Protein AF-A0A941ZHE6-F1 (afdb_monomer)

Sequence (76 aa):
TGLAIVIGLAVGLAIAWILVDFVNPQSFHWTMDFRVPFGLVGGLIVALLAAAALTALAAGRRAVAPDAVMAVRADW

Secondary structure (DSSP, 8-state):
-HHHHHHHHHHHHHHHHHIIIIIHHHHHS--------HHHHHHHHHHHHHHHHHHHHHHHHHHTSTHHHHHHHH--

Solvent-accessible surface area (backbone atoms only — not comparable to full-atom values): 4502 Å² total; per-residue (Å²): 110,71,66,60,53,53,51,51,50,54,52,52,50,53,52,53,49,47,43,52,73,50,48,37,32,71,76,68,75,47,85,70,86,89,76,80,60,60,70,62,54,52,51,49,51,53,53,53,51,51,52,50,51,53,50,50,51,54,50,47,60,60,64,69,38,74,57,70,63,51,52,60,63,71,77,110

Structure (mmCIF, N/CA/C/O backbone):
data_AF-A0A941ZHE6-F1
#
_entry.id   AF-A0A941ZHE6-F1
#
loop_
_atom_site.group_PDB
_atom_site.id
_atom_site.type_symbol
_atom_site.label_atom_id
_atom_site.label_alt_id
_atom_site.label_comp_id
_atom_site.label_asym_id
_atom_site.label_entity_id
_atom_site.label_seq_id
_atom_site.pdbx_PDB_ins_code
_atom_site.Cartn_x
_atom_site.Cartn_y
_atom_site.Cartn_z
_atom_site.occupancy
_atom_site.B_iso_or_equiv
_atom_site.auth_seq_id
_atom_site.auth_comp_id
_atom_site.auth_asym_id
_atom_site.auth_atom_id
_atom_site.pdbx_PDB_model_num
ATOM 1 N N . THR A 1 1 ? 8.628 -8.254 -7.938 1.00 68.00 1 THR A N 1
ATOM 2 C CA . THR A 1 1 ? 7.644 -7.145 -7.895 1.00 68.00 1 THR A CA 1
ATOM 3 C C . THR A 1 1 ? 6.302 -7.573 -7.319 1.00 68.00 1 THR A C 1
ATOM 5 O O . THR A 1 1 ? 5.927 -7.001 -6.309 1.00 68.00 1 THR A O 1
ATOM 8 N N . GLY A 1 2 ? 5.615 -8.596 -7.849 1.00 76.12 2 GLY A N 1
ATOM 9 C CA . GLY A 1 2 ? 4.299 -9.034 -7.331 1.00 76.12 2 GLY A CA 1
ATOM 10 C C . GLY A 1 2 ? 4.268 -9.396 -5.837 1.00 76.12 2 GLY A C 1
ATOM 11 O O . GLY A 1 2 ? 3.407 -8.922 -5.105 1.00 76.12 2 GLY A O 1
ATOM 12 N N . LEU A 1 3 ? 5.260 -10.151 -5.358 1.00 82.50 3 LEU A N 1
ATOM 13 C CA . LEU A 1 3 ? 5.352 -10.547 -3.946 1.00 82.50 3 LEU A CA 1
ATOM 14 C C . LEU A 1 3 ? 5.477 -9.347 -2.988 1.00 82.50 3 LEU A C 1
ATOM 16 O O . LEU A 1 3 ? 4.820 -9.316 -1.955 1.00 82.50 3 LEU A O 1
ATOM 20 N N . ALA A 1 4 ? 6.275 -8.338 -3.348 1.00 82.12 4 ALA A N 1
ATOM 21 C CA . ALA A 1 4 ? 6.445 -7.135 -2.531 1.00 82.12 4 ALA A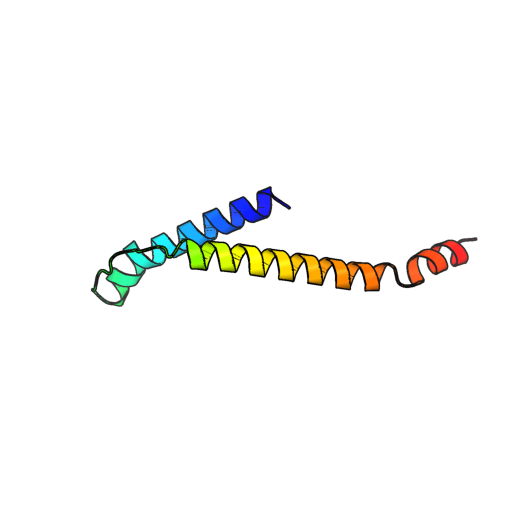 CA 1
ATOM 22 C C . ALA A 1 4 ? 5.135 -6.340 -2.402 1.00 82.12 4 ALA A C 1
ATOM 24 O O . ALA A 1 4 ? 4.843 -5.812 -1.334 1.00 82.12 4 ALA A O 1
ATOM 25 N N . ILE A 1 5 ? 4.327 -6.305 -3.469 1.00 81.56 5 ILE A N 1
ATOM 26 C CA . ILE A 1 5 ? 3.007 -5.660 -3.464 1.00 81.56 5 ILE A CA 1
ATOM 27 C C . ILE A 1 5 ? 2.069 -6.389 -2.498 1.00 81.56 5 ILE A C 1
ATOM 29 O O . ILE A 1 5 ? 1.440 -5.750 -1.661 1.00 81.56 5 ILE A O 1
ATOM 33 N N . VAL A 1 6 ? 2.012 -7.723 -2.574 1.00 86.44 6 VAL A N 1
ATOM 34 C CA . VAL A 1 6 ? 1.163 -8.539 -1.691 1.00 86.44 6 VAL A CA 1
ATOM 35 C C . VAL A 1 6 ? 1.563 -8.363 -0.227 1.00 86.44 6 VAL A C 1
ATOM 37 O O . VAL A 1 6 ? 0.703 -8.116 0.614 1.00 86.44 6 VAL A O 1
ATOM 40 N N . ILE A 1 7 ? 2.862 -8.434 0.075 1.00 91.88 7 ILE A N 1
ATOM 41 C CA . ILE A 1 7 ? 3.369 -8.269 1.442 1.00 91.88 7 ILE A CA 1
ATOM 42 C C . ILE A 1 7 ? 3.077 -6.858 1.960 1.00 91.88 7 ILE A C 1
ATOM 44 O O . ILE A 1 7 ? 2.568 -6.713 3.067 1.00 91.88 7 ILE A O 1
ATOM 48 N N . GLY A 1 8 ? 3.344 -5.820 1.162 1.00 88.31 8 GLY A N 1
ATOM 49 C CA . GLY A 1 8 ? 3.076 -4.435 1.555 1.00 88.31 8 GLY A CA 1
ATOM 50 C C . GLY A 1 8 ? 1.596 -4.184 1.848 1.00 88.31 8 GLY A C 1
ATOM 51 O O . GLY A 1 8 ? 1.270 -3.553 2.852 1.00 88.31 8 GLY A O 1
ATOM 52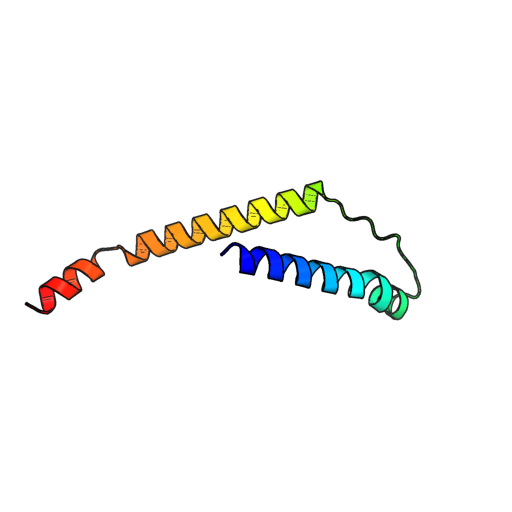 N N . LEU A 1 9 ? 0.698 -4.733 1.024 1.00 87.06 9 LEU A N 1
ATOM 53 C CA . LEU A 1 9 ? -0.745 -4.645 1.255 1.00 87.06 9 LEU A CA 1
ATOM 54 C C . LEU A 1 9 ? -1.180 -5.387 2.517 1.00 87.06 9 LEU A C 1
ATOM 56 O O . LEU A 1 9 ? -1.936 -4.831 3.310 1.00 87.06 9 LEU A O 1
ATOM 60 N N . ALA A 1 10 ? -0.686 -6.609 2.725 1.00 90.56 10 ALA A N 1
ATOM 61 C CA . ALA A 1 10 ? -1.002 -7.392 3.915 1.00 90.56 10 ALA A CA 1
ATOM 62 C C . ALA A 1 10 ? -0.550 -6.676 5.198 1.00 90.56 10 ALA A C 1
ATOM 64 O O . ALA A 1 10 ? -1.327 -6.548 6.141 1.00 90.56 10 ALA A O 1
ATOM 65 N N . VAL A 1 11 ? 0.678 -6.149 5.211 1.00 95.06 11 VAL A N 1
ATOM 66 C CA . VAL A 1 11 ? 1.224 -5.400 6.352 1.00 95.06 11 VAL A CA 1
ATOM 67 C C . VAL A 1 11 ? 0.448 -4.103 6.583 1.00 95.06 11 VAL A C 1
ATOM 69 O O . VAL A 1 11 ? 0.077 -3.812 7.717 1.00 95.06 11 VAL A O 1
ATOM 72 N N . GLY A 1 12 ? 0.149 -3.340 5.528 1.00 91.12 12 GLY A N 1
ATOM 73 C CA . GLY A 1 12 ? -0.622 -2.101 5.643 1.00 91.12 12 GLY A CA 1
ATOM 74 C C . GLY A 1 12 ? -2.028 -2.329 6.203 1.00 91.12 12 GLY A C 1
ATOM 75 O O . GLY A 1 12 ? -2.459 -1.594 7.090 1.00 91.12 12 GLY A O 1
ATOM 76 N N . LEU A 1 13 ? -2.716 -3.380 5.744 1.00 89.69 13 LEU A N 1
ATOM 77 C CA . LEU A 1 13 ? -4.025 -3.776 6.273 1.00 89.69 13 LEU A CA 1
ATOM 78 C C . LEU A 1 13 ? -3.941 -4.217 7.737 1.00 89.69 13 LEU A C 1
ATOM 80 O O . LEU A 1 13 ? -4.787 -3.815 8.531 1.00 89.69 13 LEU A O 1
ATOM 84 N N . ALA A 1 14 ? -2.914 -4.986 8.110 1.00 93.75 14 ALA A N 1
ATOM 85 C CA . ALA A 1 14 ? -2.708 -5.401 9.496 1.00 93.75 14 ALA A CA 1
ATOM 86 C C . ALA A 1 14 ? -2.496 -4.195 10.425 1.00 93.75 14 ALA A C 1
ATOM 88 O O . ALA A 1 14 ? -3.109 -4.121 11.487 1.00 93.75 14 ALA A O 1
ATOM 89 N N . ILE A 1 15 ? -1.685 -3.217 10.007 1.00 93.88 15 ILE A N 1
ATOM 90 C CA . ILE A 1 15 ? -1.464 -1.983 10.773 1.00 93.88 15 ILE A CA 1
ATOM 91 C C . ILE A 1 15 ? -2.762 -1.176 10.881 1.00 93.88 15 ILE A C 1
ATOM 93 O O . ILE A 1 15 ? -3.112 -0.739 11.975 1.00 93.88 15 ILE A O 1
ATOM 97 N N . ALA A 1 16 ? -3.495 -1.001 9.777 1.00 89.06 16 ALA A N 1
ATOM 98 C CA . ALA A 1 16 ? -4.769 -0.283 9.782 1.00 89.06 16 ALA A CA 1
ATOM 99 C C . ALA A 1 16 ? -5.788 -0.931 10.734 1.00 89.06 16 ALA A C 1
ATOM 101 O O . ALA A 1 16 ? -6.451 -0.225 11.489 1.00 89.06 16 ALA A O 1
ATOM 102 N N . TRP A 1 17 ? -5.867 -2.264 10.742 1.00 88.81 17 TRP A N 1
ATOM 103 C CA . TRP A 1 17 ? -6.731 -3.006 11.657 1.00 88.81 17 TRP A CA 1
ATOM 104 C C . TRP A 1 17 ? -6.341 -2.784 13.123 1.00 88.81 17 TRP A C 1
ATOM 106 O O . TRP A 1 17 ? -7.192 -2.423 13.934 1.00 88.81 17 TRP A O 1
ATOM 116 N N . ILE A 1 18 ? -5.047 -2.895 13.453 1.00 92.56 18 ILE A N 1
ATOM 117 C CA . ILE A 1 18 ? -4.549 -2.642 14.815 1.00 92.56 18 ILE A CA 1
ATOM 118 C C . ILE A 1 18 ? -4.898 -1.221 15.272 1.00 92.56 18 ILE A C 1
ATOM 120 O O . ILE A 1 18 ? -5.328 -1.008 16.408 1.00 92.56 18 ILE A O 1
ATOM 124 N N . LEU A 1 19 ? -4.727 -0.239 14.386 1.00 90.25 19 LEU A N 1
ATOM 125 C CA . LEU A 1 19 ? -5.034 1.152 14.693 1.00 90.25 19 LEU A CA 1
ATOM 126 C C . LEU A 1 19 ? -6.518 1.357 15.017 1.00 90.25 19 LEU A C 1
ATOM 128 O O . LEU A 1 19 ? -6.833 2.110 15.936 1.00 90.25 19 LEU A O 1
ATOM 132 N N . VAL A 1 20 ? -7.422 0.693 14.295 1.00 88.06 20 VAL A N 1
ATOM 133 C CA . VAL A 1 20 ? -8.867 0.880 14.475 1.00 88.06 20 VAL A CA 1
ATOM 134 C C . VAL A 1 20 ? -9.411 0.129 15.685 1.00 88.06 20 VAL A C 1
ATOM 136 O O . VAL A 1 20 ? -10.186 0.719 16.433 1.00 88.06 20 VAL A O 1
ATOM 139 N N . ASP A 1 21 ? -8.998 -1.118 15.908 1.00 88.06 21 ASP A N 1
ATOM 140 C CA . ASP A 1 21 ? -9.577 -1.941 16.980 1.00 88.06 21 ASP A CA 1
ATOM 141 C C . ASP A 1 21 ? -8.899 -1.721 18.335 1.00 88.06 21 ASP A C 1
ATOM 143 O O . ASP A 1 21 ? -9.549 -1.830 19.372 1.00 88.06 21 ASP A O 1
ATOM 147 N N . PHE A 1 22 ? -7.605 -1.387 18.354 1.00 88.62 22 PHE A N 1
ATOM 148 C CA . PHE A 1 22 ? -6.855 -1.259 19.606 1.00 88.62 22 PHE A CA 1
ATOM 149 C C . PHE A 1 22 ? -6.493 0.189 19.917 1.00 88.62 22 PHE A C 1
ATOM 151 O O . PHE A 1 22 ? -6.77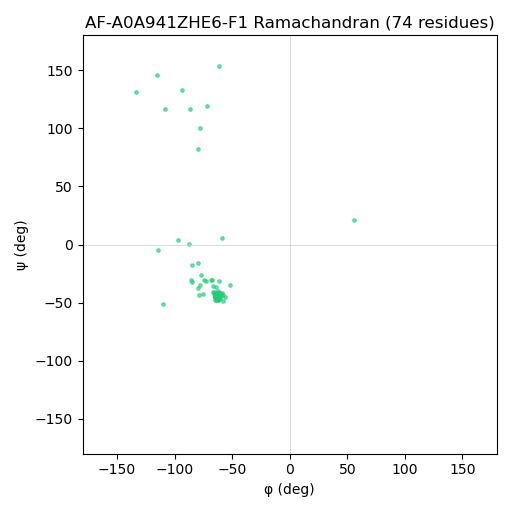6 0.676 21.012 1.00 88.62 22 PHE A O 1
ATOM 158 N N . VAL A 1 23 ? -5.890 0.902 18.961 1.00 88.38 23 VAL A N 1
ATOM 159 C CA . VAL A 1 23 ? -5.343 2.243 19.234 1.00 88.38 23 VAL A CA 1
ATOM 160 C C . VAL A 1 23 ? -6.444 3.297 19.339 1.00 88.38 23 VAL A C 1
ATOM 162 O O . VAL A 1 23 ? -6.404 4.128 20.249 1.00 88.38 23 VAL A O 1
ATOM 165 N N . ASN A 1 24 ? -7.438 3.260 18.450 1.00 88.19 24 ASN A N 1
ATOM 166 C CA . ASN A 1 24 ? -8.535 4.223 18.428 1.00 88.19 24 ASN A CA 1
ATOM 167 C C . ASN A 1 24 ? -9.405 4.156 19.708 1.00 88.19 24 ASN A C 1
ATOM 169 O O . ASN A 1 24 ? -9.580 5.202 20.339 1.00 88.19 24 ASN A O 1
ATOM 173 N N . PRO A 1 25 ? -9.847 2.976 20.196 1.00 87.19 25 PRO A N 1
ATOM 174 C CA . PRO A 1 25 ? -10.582 2.886 21.456 1.00 87.19 25 PRO A CA 1
ATOM 175 C C . PRO A 1 25 ? -9.729 3.240 22.675 1.00 87.19 25 PRO A C 1
ATOM 177 O O . PRO A 1 25 ? -10.241 3.878 23.587 1.00 87.19 25 PRO A O 1
ATOM 180 N N . GLN A 1 26 ? -8.433 2.895 22.700 1.00 86.94 26 GLN A N 1
ATOM 181 C CA . GLN A 1 26 ? -7.555 3.297 23.809 1.00 86.94 26 GLN A CA 1
ATOM 182 C C . GLN A 1 26 ? -7.325 4.809 23.873 1.00 86.94 26 GLN A C 1
ATOM 184 O O . GLN A 1 26 ? -7.269 5.371 24.962 1.00 86.94 26 GLN A O 1
ATOM 189 N N . SER A 1 27 ? -7.137 5.459 22.724 1.00 87.31 27 SER A N 1
ATOM 190 C CA . SER A 1 27 ? -6.787 6.883 22.682 1.00 87.31 27 SER A CA 1
ATOM 191 C C . SER A 1 27 ? -8.009 7.776 22.875 1.00 87.31 27 SER A C 1
ATOM 193 O O . SER A 1 27 ? -7.921 8.809 23.536 1.00 87.31 27 SER A O 1
ATOM 195 N N . PHE A 1 28 ? -9.153 7.378 22.309 1.00 78.88 28 PHE A N 1
ATOM 196 C CA . PHE A 1 28 ? -10.348 8.221 22.219 1.00 78.88 28 PHE A CA 1
ATOM 197 C C . PHE A 1 28 ? -11.544 7.700 23.026 1.00 78.88 28 PHE A C 1
ATOM 199 O O . PHE A 1 28 ? -12.558 8.389 23.098 1.00 78.88 28 PHE A O 1
ATOM 206 N N . HIS A 1 29 ? -11.441 6.519 23.650 1.00 76.75 29 HIS A N 1
ATOM 207 C CA . HIS A 1 29 ? -12.524 5.856 24.395 1.00 76.75 29 HIS A CA 1
ATOM 208 C C . HIS A 1 29 ? -13.809 5.634 23.576 1.00 76.75 29 HIS A C 1
ATOM 210 O O . HIS A 1 29 ? -14.886 5.445 24.141 1.00 76.75 29 HIS A O 1
ATOM 216 N N . TRP A 1 30 ? -13.709 5.638 22.241 1.00 69.56 30 TRP A N 1
ATOM 217 C CA . TRP A 1 30 ? -14.848 5.495 21.338 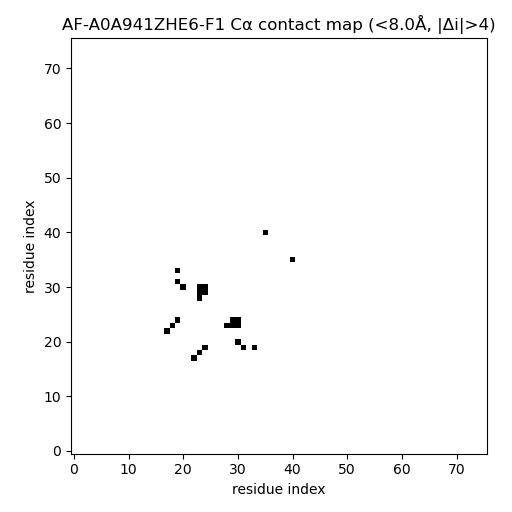1.00 69.56 30 TRP A CA 1
ATOM 218 C C . TRP A 1 30 ? -14.546 4.482 20.232 1.00 69.56 30 TRP A C 1
ATOM 220 O O . TRP A 1 30 ? -13.491 4.530 19.599 1.00 69.56 30 TRP A O 1
ATOM 230 N N . THR A 1 31 ? -15.465 3.541 20.011 1.00 73.31 31 THR A N 1
ATOM 231 C CA . THR A 1 31 ? -15.345 2.499 18.983 1.00 73.31 31 THR A CA 1
ATOM 232 C C . THR A 1 31 ? -16.038 2.956 17.706 1.00 73.31 31 THR A C 1
ATOM 234 O O . THR A 1 31 ? -17.183 3.407 17.756 1.00 73.31 31 THR A O 1
ATOM 237 N N . MET A 1 32 ? -15.380 2.805 16.560 1.00 72.31 32 MET A N 1
ATOM 238 C CA . MET A 1 32 ? -15.975 3.055 15.248 1.00 72.31 32 MET A CA 1
ATOM 239 C C . MET A 1 32 ? -16.041 1.762 14.447 1.00 72.31 32 MET A C 1
ATOM 241 O O . MET A 1 32 ? -15.165 0.910 14.543 1.00 72.31 32 MET A O 1
ATOM 245 N N . ASP A 1 33 ? -17.090 1.647 13.642 1.00 76.56 33 ASP A N 1
ATOM 246 C CA . ASP A 1 33 ? -17.339 0.495 12.786 1.00 76.56 33 ASP A CA 1
ATOM 247 C C . ASP A 1 33 ? -16.339 0.496 11.613 1.00 76.56 33 ASP A C 1
ATOM 249 O O . ASP A 1 33 ? -16.285 1.454 10.830 1.00 76.56 33 ASP A O 1
ATOM 253 N N . PHE A 1 34 ? -15.514 -0.547 11.488 1.00 74.75 34 PHE A N 1
ATOM 254 C CA . PHE A 1 34 ? -14.469 -0.599 10.464 1.00 74.75 34 PHE A CA 1
ATOM 255 C C . PHE A 1 34 ? -15.058 -0.945 9.092 1.00 74.75 34 PHE A C 1
ATOM 257 O O . PHE A 1 34 ? -15.310 -2.106 8.770 1.00 74.75 34 PHE A O 1
ATOM 264 N N . ARG A 1 35 ? -15.260 0.071 8.246 1.00 82.81 35 ARG A N 1
ATOM 265 C CA . ARG A 1 35 ? -15.678 -0.117 6.848 1.00 82.81 35 ARG A CA 1
ATOM 266 C C . ARG A 1 35 ? -14.542 0.193 5.896 1.00 82.81 35 ARG A C 1
ATOM 268 O O . ARG A 1 35 ? -14.108 1.335 5.781 1.00 82.81 35 ARG A O 1
ATOM 275 N N . VAL A 1 36 ? -14.116 -0.823 5.156 1.00 78.88 36 VAL A N 1
ATOM 276 C CA . VAL A 1 36 ? -13.082 -0.675 4.132 1.00 78.88 36 VAL A CA 1
A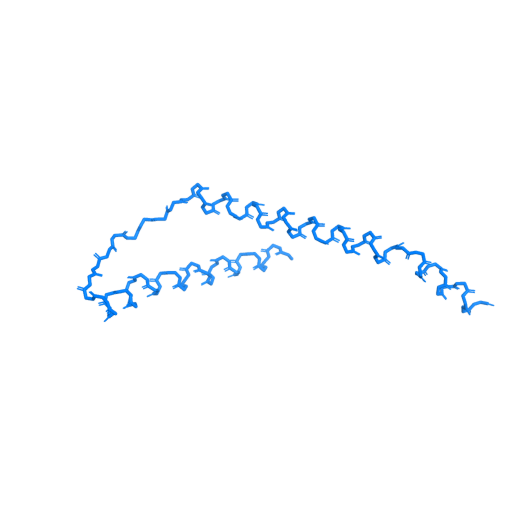TOM 277 C C . VAL A 1 36 ? -13.729 -0.252 2.807 1.00 78.88 36 VAL A C 1
ATOM 279 O O . VAL A 1 36 ? -14.506 -1.021 2.236 1.00 78.88 36 VAL A O 1
ATOM 282 N N . PRO A 1 37 ? -13.424 0.942 2.265 1.00 86.50 37 PRO A N 1
ATOM 283 C CA . PRO A 1 37 ? -13.946 1.368 0.973 1.00 86.50 37 PRO A CA 1
ATOM 284 C C . PRO A 1 37 ? -13.135 0.715 -0.156 1.00 86.50 37 PRO A C 1
ATOM 286 O O . PRO A 1 37 ? -12.225 1.322 -0.722 1.00 86.50 37 PRO A O 1
ATOM 289 N N . PHE A 1 38 ? -13.463 -0.536 -0.493 1.00 86.50 38 PHE A N 1
ATOM 290 C CA . PHE A 1 38 ? -12.705 -1.356 -1.451 1.00 86.50 38 PHE A CA 1
ATOM 291 C C . PHE A 1 38 ? -12.441 -0.668 -2.799 1.00 86.50 38 PHE A C 1
ATOM 293 O O . PHE A 1 38 ? -11.362 -0.833 -3.359 1.00 86.50 38 PHE A O 1
ATOM 300 N N . GLY A 1 39 ? -13.381 0.145 -3.295 1.00 90.75 39 GLY A N 1
ATOM 301 C CA . GLY A 1 39 ? -13.193 0.919 -4.526 1.00 90.75 39 GLY A CA 1
ATOM 302 C C . GLY A 1 39 ? -12.075 1.963 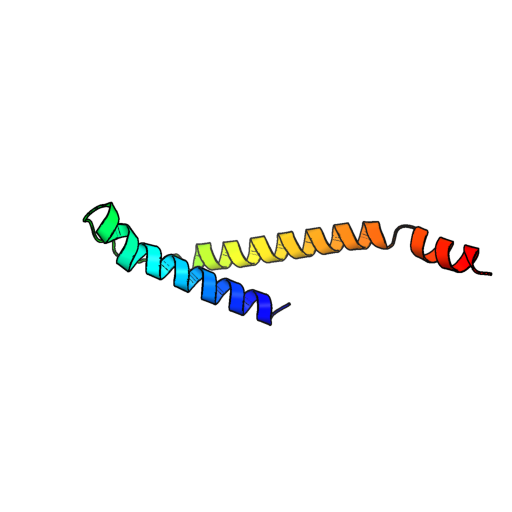-4.420 1.00 90.75 39 GLY A C 1
ATOM 303 O O . GLY A 1 39 ? -11.227 2.046 -5.306 1.00 90.75 39 GLY A O 1
ATOM 304 N N . LEU A 1 40 ? -12.022 2.712 -3.312 1.00 89.38 40 LEU A N 1
ATOM 305 C CA . LEU A 1 40 ? -10.949 3.679 -3.047 1.00 89.38 40 LEU A CA 1
ATOM 306 C C . LEU A 1 40 ? -9.605 2.979 -2.851 1.00 89.38 40 LEU A C 1
ATOM 308 O O . LEU A 1 40 ? -8.601 3.423 -3.400 1.00 89.38 40 LEU A O 1
ATOM 312 N N . VAL A 1 41 ? -9.590 1.869 -2.109 1.00 86.12 41 VAL A N 1
ATOM 313 C CA . VAL A 1 41 ? -8.373 1.077 -1.887 1.00 86.12 41 VAL A CA 1
ATOM 314 C C . VAL A 1 41 ? -7.845 0.521 -3.211 1.00 86.12 41 VAL A C 1
ATOM 316 O O . VAL A 1 41 ? -6.667 0.686 -3.516 1.00 86.12 41 VAL A O 1
ATOM 319 N N . GLY A 1 42 ? -8.710 -0.069 -4.039 1.00 89.56 42 GLY A N 1
ATOM 320 C CA . GLY A 1 42 ? -8.343 -0.557 -5.369 1.00 89.56 42 GLY A CA 1
ATOM 321 C C . GLY A 1 42 ? -7.826 0.561 -6.276 1.00 89.56 42 GLY A C 1
ATOM 322 O O . GLY A 1 42 ? -6.782 0.406 -6.908 1.00 89.56 42 GLY A O 1
ATOM 323 N N . GLY A 1 43 ? -8.502 1.714 -6.282 1.00 94.12 43 GLY A N 1
ATOM 324 C CA . GLY A 1 43 ? -8.060 2.899 -7.020 1.00 94.12 43 GLY A CA 1
ATOM 325 C C . GLY A 1 43 ? -6.679 3.390 -6.579 1.00 94.12 43 GLY A C 1
ATOM 326 O O . GLY A 1 43 ? -5.824 3.659 -7.422 1.00 94.12 43 GLY A O 1
ATOM 327 N N . LEU A 1 44 ? -6.424 3.437 -5.268 1.00 87.75 44 LEU A N 1
ATOM 328 C CA . LEU A 1 44 ? -5.129 3.826 -4.710 1.00 87.75 44 LEU A CA 1
ATOM 329 C C . LEU A 1 44 ? -4.017 2.853 -5.124 1.00 87.75 44 LEU A C 1
ATOM 331 O O . LEU A 1 44 ? -2.944 3.294 -5.528 1.00 87.75 44 LEU A O 1
ATOM 335 N N . ILE A 1 45 ? -4.273 1.543 -5.078 1.00 87.38 45 ILE A N 1
ATOM 336 C CA . ILE A 1 45 ? -3.309 0.522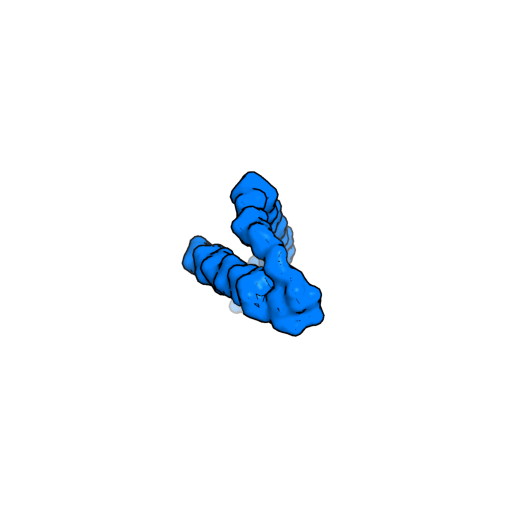 -5.517 1.00 87.38 45 ILE A CA 1
ATOM 337 C C . ILE A 1 45 ? -2.927 0.742 -6.982 1.00 87.38 45 ILE A C 1
ATOM 339 O O . ILE A 1 45 ? -1.741 0.785 -7.308 1.00 87.38 45 ILE A O 1
ATOM 343 N N . VAL A 1 46 ? -3.917 0.924 -7.860 1.00 92.12 46 VAL A N 1
ATOM 344 C CA . VAL A 1 46 ? -3.681 1.171 -9.291 1.00 92.12 46 VAL A CA 1
ATOM 345 C C . VAL A 1 46 ? -2.880 2.457 -9.499 1.00 92.12 46 VAL A C 1
ATOM 347 O O . VAL A 1 46 ? -1.905 2.451 -10.253 1.00 92.12 46 VAL A O 1
ATOM 350 N N . ALA A 1 47 ? -3.239 3.538 -8.803 1.00 93.25 47 ALA A N 1
ATOM 351 C CA . ALA A 1 47 ? -2.538 4.816 -8.896 1.00 93.25 47 ALA A CA 1
ATOM 352 C C . ALA A 1 47 ? -1.068 4.704 -8.458 1.00 93.25 47 ALA A C 1
ATOM 354 O O . ALA A 1 47 ? -0.177 5.200 -9.150 1.00 93.25 47 ALA A O 1
ATOM 355 N N . LEU A 1 48 ? -0.796 4.008 -7.351 1.00 88.62 48 LEU A N 1
ATOM 356 C CA . LEU A 1 48 ? 0.563 3.791 -6.852 1.00 88.62 48 LEU A CA 1
ATOM 357 C C . LEU A 1 48 ? 1.396 2.923 -7.803 1.00 88.62 48 LEU A C 1
ATOM 359 O O . LEU A 1 48 ? 2.557 3.244 -8.058 1.00 88.62 48 LEU A O 1
ATOM 363 N N . LEU A 1 49 ? 0.816 1.861 -8.373 1.00 88.00 49 LEU A N 1
ATOM 364 C CA . LEU A 1 49 ? 1.499 1.028 -9.368 1.00 88.00 49 LEU A CA 1
ATOM 365 C C . LEU A 1 49 ? 1.828 1.816 -10.637 1.00 88.00 49 LEU A C 1
ATOM 367 O O . LEU A 1 49 ? 2.944 1.709 -11.146 1.00 88.00 49 LEU A O 1
ATOM 371 N N . ALA A 1 50 ? 0.893 2.637 -11.119 1.00 90.94 50 ALA A N 1
ATOM 372 C CA . ALA A 1 50 ? 1.122 3.511 -12.263 1.00 90.94 50 ALA A CA 1
ATOM 373 C C . ALA A 1 50 ? 2.246 4.518 -11.975 1.00 90.94 50 ALA A C 1
ATOM 375 O O . ALA A 1 50 ? 3.175 4.646 -12.771 1.00 90.94 50 ALA A O 1
ATOM 376 N N . ALA A 1 51 ? 2.221 5.176 -10.813 1.00 90.94 51 ALA A N 1
ATOM 377 C CA . ALA A 1 51 ? 3.264 6.114 -10.403 1.00 90.94 51 ALA A CA 1
ATOM 378 C C . ALA A 1 51 ? 4.645 5.441 -10.302 1.00 90.94 51 ALA A C 1
ATOM 380 O O . ALA A 1 51 ? 5.639 5.978 -10.802 1.00 90.94 51 ALA A O 1
ATOM 381 N N . ALA A 1 52 ? 4.718 4.243 -9.715 1.00 86.12 52 ALA A N 1
ATOM 382 C CA . ALA A 1 52 ? 5.956 3.473 -9.617 1.00 86.12 52 ALA A CA 1
ATOM 383 C C . ALA A 1 52 ? 6.487 3.055 -10.998 1.00 86.12 52 ALA A C 1
ATOM 385 O O . ALA A 1 52 ? 7.676 3.219 -11.272 1.00 86.12 52 ALA A O 1
ATOM 386 N N . ALA A 1 53 ? 5.615 2.577 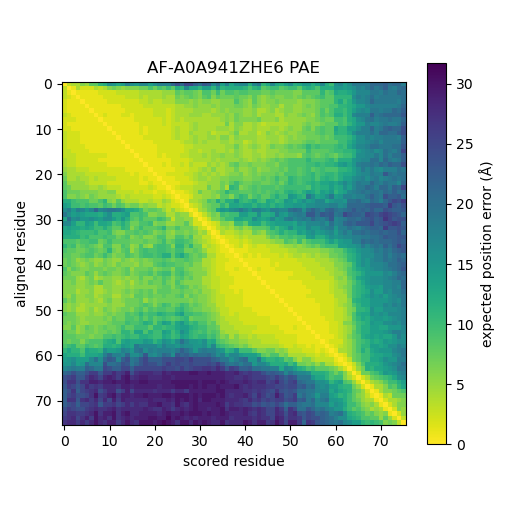-11.892 1.00 89.31 53 ALA A N 1
ATOM 387 C CA . ALA A 1 53 ? 5.985 2.206 -13.258 1.00 89.31 53 ALA A CA 1
ATOM 388 C C . ALA A 1 53 ? 6.495 3.412 -14.062 1.00 89.31 53 ALA A C 1
ATOM 390 O O . ALA A 1 53 ? 7.530 3.319 -14.721 1.00 89.31 53 ALA A O 1
ATOM 391 N N . LEU A 1 54 ? 5.821 4.563 -13.960 1.00 91.56 54 LEU A N 1
ATOM 392 C CA . LEU A 1 54 ? 6.258 5.811 -14.591 1.00 91.56 54 LEU A CA 1
ATOM 393 C C . LEU A 1 54 ? 7.618 6.269 -14.054 1.00 91.56 54 LEU A C 1
ATOM 395 O O . LEU A 1 54 ? 8.480 6.674 -14.834 1.00 91.56 54 LEU A O 1
ATOM 399 N N . THR A 1 55 ? 7.838 6.160 -12.742 1.00 88.12 55 THR A N 1
ATOM 400 C CA . THR A 1 55 ? 9.117 6.504 -12.105 1.00 88.12 55 THR A CA 1
ATOM 401 C C . THR A 1 55 ? 10.236 5.581 -12.580 1.00 88.12 55 THR A C 1
ATOM 403 O O . THR A 1 55 ? 11.306 6.059 -12.954 1.00 88.12 55 THR A O 1
ATOM 406 N N . ALA A 1 56 ? 9.982 4.270 -12.638 1.00 85.06 56 ALA A N 1
ATOM 407 C CA . ALA A 1 56 ? 10.935 3.288 -13.145 1.00 85.06 56 ALA A CA 1
ATOM 408 C C . ALA A 1 56 ? 11.260 3.522 -14.628 1.00 85.06 56 ALA A C 1
ATOM 410 O O . ALA A 1 56 ? 12.426 3.479 -15.013 1.00 85.06 56 ALA A O 1
ATOM 411 N N . LEU A 1 57 ? 10.257 3.843 -15.452 1.00 87.25 57 LEU A N 1
ATOM 412 C CA . LEU A 1 57 ? 10.460 4.178 -16.860 1.00 87.25 57 LEU A CA 1
ATOM 413 C C . LEU A 1 57 ? 11.283 5.464 -17.017 1.00 87.25 57 LEU A C 1
ATOM 415 O O . LEU A 1 57 ? 12.203 5.511 -17.831 1.00 87.25 57 LEU A O 1
ATOM 419 N N . ALA A 1 58 ? 10.994 6.500 -16.229 1.00 87.19 58 ALA A N 1
ATOM 420 C CA . ALA A 1 58 ? 11.756 7.745 -16.244 1.00 87.19 58 ALA A CA 1
ATOM 421 C C . ALA A 1 58 ? 13.207 7.539 -15.778 1.00 87.19 58 ALA A C 1
ATOM 423 O O . ALA A 1 58 ? 14.124 8.098 -16.378 1.00 87.19 58 ALA A O 1
ATOM 424 N N . ALA A 1 59 ? 13.429 6.727 -14.741 1.00 83.06 59 ALA A N 1
ATOM 425 C CA . ALA A 1 59 ? 14.762 6.359 -14.271 1.00 83.06 59 ALA A CA 1
ATOM 426 C C . ALA A 1 59 ? 15.522 5.530 -15.318 1.00 83.06 59 ALA A C 1
ATOM 428 O O . ALA A 1 59 ? 16.667 5.843 -15.624 1.00 83.06 59 ALA A O 1
ATOM 429 N N . GLY A 1 60 ? 14.869 4.544 -15.940 1.00 78.69 60 GLY A N 1
ATOM 430 C CA . GLY A 1 60 ? 15.447 3.724 -17.006 1.00 78.69 60 GLY A CA 1
ATOM 431 C C . GLY A 1 60 ? 15.830 4.543 -18.238 1.00 78.69 60 GLY A C 1
ATOM 432 O O . GLY A 1 60 ? 16.938 4.411 -18.742 1.00 78.69 60 GLY A O 1
ATOM 433 N N . ARG A 1 61 ? 14.975 5.477 -18.677 1.00 76.25 61 ARG A N 1
ATOM 434 C CA . ARG A 1 61 ? 15.308 6.404 -19.775 1.00 76.25 61 ARG A CA 1
ATOM 435 C C . ARG A 1 61 ? 16.506 7.302 -19.457 1.00 76.25 61 ARG A C 1
ATOM 437 O O . ARG A 1 61 ? 17.231 7.663 -20.376 1.00 76.25 61 ARG A O 1
ATOM 444 N N . ARG A 1 62 ? 16.714 7.661 -18.186 1.00 64.81 62 ARG A N 1
ATOM 445 C CA . ARG A 1 62 ? 17.892 8.425 -17.741 1.00 64.81 62 ARG A CA 1
ATOM 446 C C . ARG A 1 62 ? 19.144 7.558 -17.614 1.00 64.81 62 ARG A C 1
ATOM 448 O O . ARG A 1 62 ? 20.219 8.041 -17.925 1.00 64.81 62 ARG A O 1
ATOM 455 N N . ALA A 1 63 ? 19.013 6.300 -17.202 1.00 59.78 63 ALA A N 1
ATOM 456 C CA . ALA A 1 63 ? 20.136 5.370 -17.055 1.00 59.78 63 ALA A CA 1
ATOM 457 C C . ALA A 1 63 ? 20.633 4.791 -18.394 1.00 59.78 63 ALA A C 1
ATOM 459 O O . ALA A 1 63 ? 21.797 4.431 -18.513 1.00 59.78 63 ALA A O 1
ATOM 460 N N . VAL A 1 64 ? 19.759 4.713 -19.404 1.00 59.38 64 VAL A N 1
ATOM 461 C CA . VAL A 1 64 ? 20.096 4.297 -20.781 1.00 59.38 64 VAL A CA 1
ATOM 462 C C . VAL A 1 64 ? 20.564 5.492 -21.639 1.00 59.38 64 VAL A C 1
ATOM 464 O O . VAL A 1 64 ? 20.913 5.330 -22.807 1.00 59.38 64 VAL A O 1
ATOM 467 N N . ALA A 1 65 ? 20.615 6.703 -21.068 1.0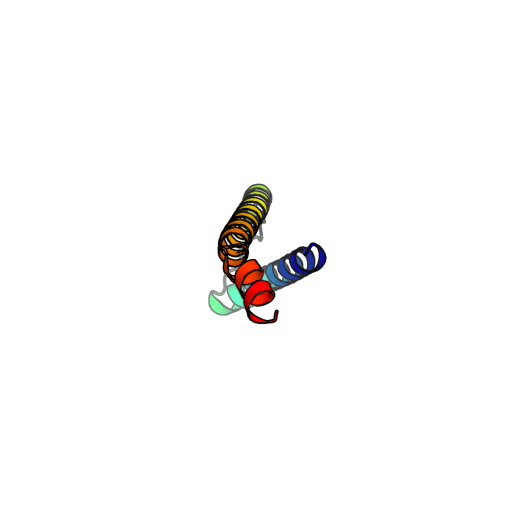0 57.78 65 ALA A N 1
ATOM 468 C CA . ALA A 1 65 ? 21.324 7.827 -21.675 1.00 57.78 65 ALA A CA 1
ATOM 469 C C . ALA A 1 65 ? 22.833 7.483 -21.807 1.00 57.78 65 ALA A C 1
ATOM 471 O O . ALA A 1 65 ? 23.315 6.637 -21.060 1.00 57.78 65 ALA A O 1
ATOM 472 N N . PRO A 1 66 ? 23.565 8.081 -22.767 1.00 55.25 66 PRO A N 1
ATOM 473 C CA . PRO A 1 66 ? 24.689 7.499 -23.534 1.00 55.25 66 PRO A CA 1
ATOM 474 C C . PRO A 1 66 ? 25.936 6.980 -22.792 1.00 55.25 66 PRO A C 1
ATOM 476 O O . PRO A 1 66 ? 26.905 6.593 -23.445 1.00 55.25 66 PRO A O 1
ATOM 479 N N . ASP A 1 67 ? 25.951 6.948 -21.466 1.00 54.66 67 ASP A N 1
ATOM 480 C CA . ASP A 1 67 ? 27.129 6.617 -20.667 1.00 54.66 67 ASP A CA 1
ATOM 481 C C . ASP A 1 67 ? 27.458 5.120 -20.694 1.00 54.66 67 ASP A C 1
ATOM 483 O O . ASP A 1 67 ? 28.628 4.747 -20.682 1.00 54.66 67 ASP A O 1
ATOM 487 N N . ALA A 1 68 ? 26.459 4.244 -20.842 1.00 53.97 68 ALA A N 1
ATOM 488 C CA . ALA A 1 68 ? 26.695 2.799 -20.938 1.00 53.97 68 ALA A CA 1
ATOM 489 C C . ALA A 1 68 ? 27.423 2.394 -22.237 1.00 53.97 68 ALA A C 1
ATOM 491 O O . ALA A 1 68 ? 28.187 1.433 -22.249 1.00 53.97 68 ALA A O 1
ATOM 492 N N . VAL A 1 69 ? 27.217 3.136 -23.331 1.00 56.41 69 VAL A N 1
ATOM 493 C CA . VAL A 1 69 ? 27.901 2.888 -24.614 1.00 56.41 69 VAL A CA 1
ATOM 494 C C . VAL A 1 69 ? 29.272 3.571 -24.645 1.00 56.41 69 VAL A C 1
ATOM 496 O O . VAL A 1 69 ? 30.205 3.039 -25.245 1.00 56.41 69 VAL A O 1
ATOM 499 N N . MET A 1 70 ? 29.420 4.717 -23.970 1.00 59.31 70 MET A N 1
ATOM 500 C CA . MET A 1 70 ? 30.708 5.400 -23.824 1.00 59.31 70 MET A CA 1
ATOM 501 C C . MET A 1 70 ? 31.670 4.689 -22.868 1.00 59.31 70 MET A C 1
ATOM 503 O O . MET A 1 70 ? 32.868 4.714 -23.124 1.00 59.31 70 MET A O 1
ATOM 507 N N . ALA A 1 71 ? 31.169 4.008 -21.835 1.00 59.59 71 ALA A N 1
ATOM 508 C CA . ALA A 1 71 ? 31.990 3.179 -20.954 1.00 59.59 71 ALA A CA 1
ATOM 509 C C . ALA A 1 71 ? 32.626 2.002 -21.716 1.00 59.59 71 ALA A C 1
ATOM 511 O O . ALA A 1 71 ? 33.822 1.774 -21.609 1.00 59.59 71 ALA A O 1
ATOM 512 N N . VAL A 1 72 ? 31.867 1.330 -22.590 1.00 57.09 72 VAL A N 1
ATOM 513 C CA . VAL A 1 72 ? 32.402 0.235 -23.423 1.00 57.09 72 VAL A CA 1
ATOM 514 C C . VAL A 1 72 ? 33.402 0.737 -24.469 1.00 57.09 72 VAL A C 1
ATOM 516 O O . VAL A 1 72 ? 34.320 0.011 -24.821 1.00 57.09 72 VAL A O 1
ATOM 519 N N . ARG A 1 73 ? 33.259 1.972 -24.972 1.00 58.25 73 ARG A N 1
ATOM 520 C CA . ARG A 1 73 ? 34.226 2.569 -25.914 1.00 58.25 73 ARG A CA 1
ATOM 521 C C . ARG A 1 73 ? 35.489 3.125 -25.252 1.00 58.25 73 ARG A C 1
ATOM 523 O O . ARG A 1 73 ? 36.432 3.404 -25.976 1.00 58.25 73 ARG A O 1
ATOM 530 N N . ALA A 1 74 ? 35.492 3.338 -23.938 1.00 55.78 74 ALA A N 1
ATOM 531 C CA . ALA A 1 74 ? 36.662 3.818 -23.201 1.00 55.78 74 ALA A CA 1
ATOM 532 C C . ALA A 1 74 ? 37.615 2.680 -22.785 1.00 55.78 74 ALA A C 1
ATOM 534 O O . ALA A 1 74 ? 38.772 2.948 -22.473 1.00 55.78 74 ALA A O 1
ATOM 535 N N . ASP A 1 75 ? 37.126 1.434 -22.809 1.00 55.06 75 ASP A N 1
ATOM 536 C CA . ASP A 1 75 ? 37.863 0.228 -22.410 1.00 55.06 75 ASP A CA 1
ATOM 537 C C . ASP A 1 75 ? 38.494 -0.538 -23.601 1.00 55.06 75 ASP A C 1
ATOM 539 O O . ASP A 1 75 ? 39.067 -1.612 -23.407 1.00 55.06 75 ASP A O 1
ATOM 543 N N . TRP A 1 76 ? 38.384 -0.006 -24.826 1.00 53.28 76 TRP A N 1
ATOM 544 C CA . TRP A 1 76 ? 39.044 -0.492 -26.051 1.00 53.28 76 TRP A CA 1
ATOM 545 C C . TRP A 1 76 ? 40.002 0.572 -26.586 1.00 53.28 76 TRP A C 1
ATOM 547 O O . TRP A 1 76 ? 41.040 0.178 -27.163 1.00 53.28 76 TRP A O 1
#

Radius of gyration: 21.51 Å; Cα contacts (8 Å, |Δi|>4): 12; chains: 1; bounding box: 56×19×50 Å

Foldseek 3Di:
DVVVLVVVVVVVVVVVVCCQPPVCCVVPVDHDDDDDPVVVVVVVSVVVVVVVVVVVVVVVVVVVPCVVVVVVVVVD

pLDDT: mean 80.27, std 12.73, range [53.28, 95.06]

Mean predicted aligned error: 10.83 Å